Protein AF-A0A382Q6Q5-F1 (afdb_monomer_lite)

Secondary structure (DSSP, 8-state):
-TTTS----------TT---GGGG----TT-EEEEESS-HHHHHHHHHHHHHTT-EEEEEESS---S----TTEEEEE---TT--HHHHHHHHH-

Structure (mmCIF, N/CA/C/O backbone):
data_AF-A0A382Q6Q5-F1
#
_entry.id   AF-A0A382Q6Q5-F1
#
loop_
_atom_site.group_PDB
_atom_site.id
_atom_site.type_symbol
_atom_site.label_atom_id
_atom_site.label_alt_id
_atom_site.label_comp_id
_atom_site.label_asym_id
_atom_site.label_entity_id
_atom_site.label_seq_id
_atom_site.pdbx_PDB_ins_code
_atom_site.Cartn_x
_atom_site.Cartn_y
_atom_site.Cartn_z
_atom_site.occupancy
_atom_site.B_iso_or_equiv
_atom_site.auth_seq_id
_atom_site.auth_comp_id
_atom_site.auth_asym_id
_atom_site.auth_atom_id
_atom_site.pdbx_PDB_model_num
ATOM 1 N N . MET A 1 1 ? 8.866 1.592 9.558 1.00 68.62 1 MET A N 1
ATOM 2 C CA . MET A 1 1 ? 7.425 1.344 9.788 1.00 68.62 1 MET A CA 1
ATOM 3 C C . MET A 1 1 ? 7.199 0.618 11.098 1.00 68.62 1 MET A C 1
ATOM 5 O O . MET A 1 1 ? 7.168 1.295 12.100 1.00 68.62 1 MET A O 1
ATOM 9 N N . ARG A 1 2 ? 7.145 -0.718 11.165 1.00 74.12 2 ARG A N 1
ATOM 10 C CA . ARG A 1 2 ? 6.733 -1.418 12.403 1.00 74.12 2 ARG A CA 1
ATOM 11 C C . ARG A 1 2 ? 7.714 -1.303 13.581 1.00 74.12 2 ARG A C 1
ATOM 13 O O . ARG A 1 2 ? 7.289 -1.350 14.725 1.00 74.12 2 ARG A O 1
ATOM 20 N N . LEU A 1 3 ? 9.006 -1.112 13.297 1.00 75.94 3 LEU A N 1
ATOM 21 C CA . LEU A 1 3 ? 10.027 -0.800 14.311 1.00 75.94 3 LEU A CA 1
ATOM 22 C C . LEU A 1 3 ? 9.960 0.659 14.792 1.00 75.94 3 LEU A C 1
ATOM 24 O O . LEU A 1 3 ? 10.154 0.918 15.971 1.00 75.94 3 LEU A O 1
ATOM 28 N N . ALA A 1 4 ? 9.683 1.597 13.883 1.00 76.00 4 ALA A N 1
ATOM 29 C CA . ALA A 1 4 ? 9.624 3.032 14.184 1.00 76.00 4 ALA A CA 1
ATOM 30 C C . ALA A 1 4 ? 8.274 3.445 14.807 1.00 76.00 4 ALA A C 1
ATOM 32 O O . ALA A 1 4 ? 8.210 4.299 15.685 1.00 76.00 4 ALA A O 1
ATOM 33 N N . HIS A 1 5 ? 7.193 2.801 14.367 1.00 80.19 5 HIS A N 1
ATOM 34 C CA . HIS A 1 5 ? 5.803 3.031 14.747 1.00 80.19 5 HIS A CA 1
ATOM 35 C C . HIS A 1 5 ? 5.127 1.668 14.966 1.00 80.19 5 HIS A C 1
ATOM 37 O O . HIS A 1 5 ? 4.451 1.150 14.068 1.00 80.19 5 HIS A O 1
ATOM 43 N N . PRO A 1 6 ? 5.358 1.025 16.121 1.00 80.50 6 PRO A N 1
ATOM 44 C CA . PRO A 1 6 ? 4.724 -0.245 16.436 1.00 80.50 6 PRO A CA 1
ATOM 45 C C . PRO A 1 6 ? 3.209 -0.062 16.527 1.00 80.50 6 PRO A C 1
ATOM 47 O O . PRO A 1 6 ? 2.711 0.852 17.181 1.00 80.50 6 PRO A O 1
ATOM 50 N N . ARG A 1 7 ? 2.479 -0.946 15.850 1.00 82.19 7 ARG A N 1
ATOM 51 C CA . ARG A 1 7 ? 1.018 -1.010 15.853 1.00 82.19 7 ARG A CA 1
ATOM 52 C C . ARG A 1 7 ? 0.603 -2.470 15.887 1.00 82.19 7 ARG A C 1
ATOM 54 O O . ARG A 1 7 ? 1.285 -3.316 15.290 1.00 82.19 7 ARG A O 1
ATOM 61 N N . ASP A 1 8 ? -0.504 -2.749 16.562 1.00 84.06 8 ASP A N 1
ATOM 62 C CA . ASP A 1 8 ? -1.208 -3.996 16.308 1.00 84.06 8 ASP A CA 1
ATOM 63 C C . ASP A 1 8 ? -1.823 -3.907 14.911 1.00 84.06 8 ASP A C 1
ATOM 65 O O . ASP A 1 8 ? -2.393 -2.881 14.543 1.00 84.06 8 ASP A O 1
ATOM 69 N N . ALA A 1 9 ? -1.574 -4.912 14.080 1.00 86.44 9 ALA A N 1
ATOM 70 C CA . ALA A 1 9 ? -1.902 -4.820 12.664 1.00 86.44 9 ALA A CA 1
ATOM 71 C C . ALA A 1 9 ? -1.973 -6.193 12.011 1.00 86.44 9 ALA A C 1
ATOM 73 O O . ALA A 1 9 ? -1.034 -6.994 12.125 1.00 86.44 9 ALA A O 1
ATOM 74 N N . ASN A 1 10 ? -3.040 -6.379 11.237 1.00 90.44 10 ASN A N 1
ATOM 75 C CA . ASN A 1 10 ? -3.275 -7.536 10.390 1.00 90.44 10 ASN A CA 1
ATOM 76 C C . ASN A 1 10 ? -2.415 -7.444 9.125 1.00 90.44 10 ASN A C 1
ATOM 78 O O . ASN A 1 10 ? -2.498 -6.479 8.368 1.00 90.44 10 ASN A O 1
ATOM 82 N N . LEU A 1 11 ? -1.562 -8.445 8.904 1.00 92.00 11 LEU A N 1
ATOM 83 C CA . LEU A 1 11 ? -0.687 -8.493 7.737 1.00 92.00 11 LEU A CA 1
ATOM 84 C C . LEU A 1 11 ? -1.353 -9.279 6.603 1.00 92.00 11 LEU A C 1
ATOM 86 O O . LEU A 1 11 ? -1.521 -10.493 6.702 1.00 92.00 11 LEU A O 1
ATOM 90 N N . VAL A 1 12 ? -1.648 -8.595 5.497 1.00 91.50 12 VAL A N 1
ATOM 91 C CA . VAL A 1 12 ? -2.104 -9.214 4.246 1.00 91.50 12 VAL A CA 1
ATOM 92 C C . VAL A 1 12 ? -0.947 -9.216 3.249 1.00 91.50 12 VAL A C 1
ATOM 94 O O . VAL A 1 12 ? -0.415 -8.166 2.902 1.00 91.50 12 VAL A O 1
ATOM 97 N N . THR A 1 13 ? -0.535 -10.399 2.791 1.00 90.75 13 THR A N 1
ATOM 98 C CA . THR A 1 13 ? 0.535 -10.565 1.792 1.00 90.75 13 THR A CA 1
ATOM 99 C C . THR A 1 13 ? 0.148 -11.612 0.752 1.00 90.75 13 THR A C 1
ATOM 101 O O . THR A 1 13 ? -0.767 -12.409 0.960 1.00 90.75 13 THR A O 1
ATOM 104 N N . GLY A 1 14 ? 0.847 -11.614 -0.380 1.00 85.50 14 GLY A N 1
ATOM 105 C CA . GLY A 1 14 ? 0.696 -12.627 -1.417 1.00 85.50 14 GLY A CA 1
ATOM 106 C C . GLY A 1 14 ? 1.971 -12.793 -2.233 1.00 85.50 14 GLY A C 1
ATOM 107 O O . GLY A 1 14 ? 2.969 -12.101 -2.034 1.00 85.50 14 GLY A O 1
ATOM 108 N N . VAL A 1 15 ? 1.949 -13.753 -3.153 1.00 82.81 15 VAL A N 1
ATOM 109 C CA . VAL A 1 15 ? 3.065 -13.995 -4.078 1.00 82.81 15 VAL A CA 1
ATOM 110 C C . VAL A 1 15 ? 3.158 -12.865 -5.108 1.00 82.81 15 VAL A C 1
ATOM 112 O O . VAL A 1 15 ? 2.150 -12.270 -5.448 1.00 82.81 15 VAL A O 1
ATOM 115 N N . LYS A 1 16 ? 4.330 -12.606 -5.704 1.00 67.44 16 LYS A N 1
ATOM 116 C CA . LYS A 1 16 ? 4.537 -11.465 -6.633 1.00 67.44 16 LYS A CA 1
ATOM 117 C C . LYS A 1 16 ? 3.536 -11.345 -7.800 1.00 67.44 16 LYS A C 1
ATOM 119 O O . LYS A 1 16 ? 3.387 -10.275 -8.375 1.00 67.44 16 LYS A O 1
ATOM 124 N N . ARG A 1 17 ? 2.893 -12.446 -8.204 1.00 72.50 17 ARG A N 1
ATOM 125 C CA . ARG A 1 17 ? 1.885 -12.467 -9.286 1.00 72.50 17 ARG A CA 1
ATOM 126 C C . ARG A 1 17 ? 0.471 -12.139 -8.807 1.00 72.50 17 ARG A C 1
ATOM 128 O O . ARG A 1 17 ? -0.410 -11.899 -9.626 1.00 72.50 17 ARG A O 1
ATOM 135 N N . ASP A 1 18 ? 0.270 -12.145 -7.501 1.00 73.81 18 ASP A N 1
ATOM 136 C CA . ASP A 1 18 ? -0.968 -11.799 -6.835 1.00 73.81 18 ASP A CA 1
ATOM 137 C C . ASP A 1 18 ? -1.015 -10.287 -6.630 1.00 73.81 18 ASP A C 1
ATOM 139 O O . ASP A 1 18 ? -0.462 -9.735 -5.685 1.00 73.81 18 ASP A O 1
ATOM 143 N N . VAL A 1 19 ? -1.592 -9.606 -7.612 1.00 71.56 19 VAL A N 1
ATOM 144 C CA . VAL A 1 19 ? -1.503 -8.148 -7.734 1.00 71.56 19 VAL A CA 1
ATOM 145 C C . VAL A 1 19 ? -2.715 -7.417 -7.169 1.00 71.56 19 VAL A C 1
ATOM 147 O O . VAL A 1 19 ? -2.674 -6.198 -7.112 1.00 71.56 19 VAL A O 1
ATOM 150 N N . GLY A 1 20 ? -3.772 -8.127 -6.764 1.00 85.12 20 GLY A N 1
ATOM 151 C CA . GLY A 1 20 ? -5.028 -7.561 -6.254 1.00 85.12 20 GLY A CA 1
ATOM 152 C C . GLY A 1 20 ? -5.161 -7.664 -4.735 1.00 85.12 20 GLY A C 1
ATOM 153 O O . GLY A 1 20 ? -6.219 -8.048 -4.243 1.00 85.12 20 GLY A O 1
ATOM 154 N N . LEU A 1 21 ? -4.086 -7.414 -3.982 1.00 92.06 21 LEU A N 1
ATOM 155 C CA . LEU A 1 21 ? -4.069 -7.647 -2.532 1.00 92.06 21 LEU A CA 1
ATOM 156 C C . LEU A 1 21 ? -5.011 -6.723 -1.755 1.00 92.06 21 LEU A C 1
ATOM 158 O O . LEU A 1 21 ? -5.554 -7.146 -0.738 1.00 92.06 21 LEU A O 1
ATOM 162 N N . VAL A 1 22 ? -5.256 -5.505 -2.247 1.00 94.88 22 VAL A N 1
ATOM 163 C CA . VAL A 1 22 ? -6.113 -4.524 -1.559 1.00 94.88 22 VAL A CA 1
ATOM 164 C C . VAL A 1 22 ? -7.571 -5.002 -1.487 1.00 94.88 22 VAL A C 1
ATOM 166 O O . VAL A 1 22 ? -8.282 -4.681 -0.539 1.00 94.88 22 VAL A O 1
ATOM 169 N N . SER A 1 23 ? -8.005 -5.864 -2.413 1.00 94.94 23 SER A N 1
ATOM 170 C CA . SER A 1 23 ? -9.339 -6.489 -2.377 1.00 94.94 23 SER A CA 1
ATOM 171 C C . SER A 1 23 ? -9.594 -7.377 -1.150 1.00 94.94 23 SER A C 1
ATOM 173 O O . SER A 1 23 ? -10.741 -7.705 -0.868 1.00 94.94 23 SER A O 1
ATOM 175 N N . ARG A 1 24 ? -8.541 -7.779 -0.423 1.00 94.69 24 ARG A N 1
ATOM 176 C CA . ARG A 1 24 ? -8.618 -8.653 0.762 1.00 94.69 24 ARG A CA 1
ATOM 177 C C . ARG A 1 24 ? -8.583 -7.894 2.083 1.00 94.69 24 ARG A C 1
ATOM 179 O O . ARG A 1 24 ? -8.559 -8.521 3.137 1.00 94.69 24 ARG A O 1
ATOM 186 N N . VAL A 1 25 ? -8.469 -6.572 2.019 1.00 95.50 25 VAL A N 1
ATOM 187 C CA . VAL A 1 25 ? -8.433 -5.712 3.196 1.00 95.50 25 VAL A CA 1
ATOM 188 C C . VAL A 1 25 ? -9.840 -5.194 3.432 1.00 95.50 25 VAL A C 1
ATOM 190 O O . VAL A 1 25 ? -10.418 -4.575 2.543 1.00 95.50 25 VAL A O 1
ATOM 193 N N . ASP A 1 26 ? -10.368 -5.419 4.623 1.00 94.25 26 ASP A N 1
ATOM 194 C CA . ASP A 1 26 ? -11.545 -4.716 5.120 1.00 94.25 26 ASP A CA 1
ATOM 195 C C . ASP A 1 26 ? -11.076 -3.707 6.168 1.00 94.25 26 ASP A C 1
ATOM 197 O O . ASP A 1 26 ? -10.156 -3.998 6.936 1.00 94.25 26 ASP A O 1
ATOM 201 N N . ALA A 1 27 ? -11.644 -2.506 6.126 1.00 95.94 27 ALA A N 1
ATOM 202 C CA . ALA A 1 27 ? -11.294 -1.399 7.004 1.00 95.94 27 ALA A CA 1
ATOM 203 C C . ALA A 1 27 ? -12.523 -0.514 7.207 1.00 95.94 27 ALA A C 1
ATOM 205 O O . ALA A 1 27 ? -13.276 -0.280 6.253 1.00 95.94 27 ALA A O 1
ATOM 206 N N . ASP A 1 28 ? -12.684 -0.014 8.422 1.00 95.88 28 ASP A N 1
ATOM 207 C CA . ASP A 1 28 ? -13.759 0.888 8.811 1.00 95.88 28 ASP A CA 1
ATOM 208 C C . ASP A 1 28 ? -13.247 2.332 8.961 1.00 95.88 28 ASP A C 1
ATOM 210 O O . ASP A 1 28 ? -12.073 2.647 8.731 1.00 95.88 28 ASP A O 1
ATOM 214 N N . GLU A 1 29 ? -14.148 3.238 9.332 1.00 96.81 29 GLU A N 1
ATOM 215 C CA . GLU A 1 29 ? -13.825 4.645 9.541 1.00 96.81 29 GLU A CA 1
ATOM 216 C C . GLU A 1 29 ? -12.705 4.817 10.579 1.00 96.81 29 GLU A C 1
ATOM 218 O O . GLU A 1 29 ? -12.788 4.332 11.709 1.00 96.81 29 GLU A O 1
ATOM 223 N N . GLY A 1 30 ? -11.654 5.548 10.198 1.00 94.69 30 GLY A N 1
ATOM 224 C CA . GLY A 1 30 ? -10.505 5.823 11.062 1.00 94.69 30 GLY A CA 1
ATOM 225 C C . GLY A 1 30 ? -9.442 4.721 11.106 1.00 94.69 30 GLY A C 1
ATOM 226 O O . GLY A 1 30 ? -8.360 4.965 11.651 1.00 94.69 30 GLY A O 1
ATOM 227 N N . ASP A 1 31 ? -9.684 3.556 10.498 1.00 96.31 31 ASP A N 1
ATOM 228 C CA . ASP A 1 31 ? -8.645 2.539 10.331 1.00 96.31 31 ASP A CA 1
ATOM 229 C C . ASP A 1 31 ? -7.544 3.037 9.396 1.00 96.31 31 ASP A C 1
ATOM 231 O O . ASP A 1 31 ? -7.794 3.733 8.412 1.00 96.31 31 ASP A O 1
ATOM 235 N N . MET A 1 32 ? -6.302 2.645 9.679 1.00 95.81 32 MET A N 1
ATOM 236 C CA . MET A 1 32 ? -5.157 3.007 8.849 1.00 95.81 32 MET A CA 1
ATOM 237 C C . MET A 1 32 ? -4.672 1.818 8.026 1.00 95.81 32 MET A C 1
ATOM 239 O O . MET A 1 32 ? -4.193 0.819 8.567 1.00 95.81 32 MET A O 1
ATOM 243 N N . VAL A 1 33 ? -4.734 1.964 6.704 1.00 96.81 33 VAL A N 1
ATOM 244 C CA . VAL A 1 33 ? -4.286 0.967 5.734 1.00 96.81 33 VAL A CA 1
ATOM 245 C C . VAL A 1 33 ? -2.988 1.435 5.086 1.00 96.81 33 VAL A C 1
ATOM 247 O O . VAL A 1 33 ? -2.963 2.398 4.325 1.00 96.81 33 VAL A O 1
ATOM 250 N N . THR A 1 34 ? -1.898 0.716 5.350 1.00 96.12 34 THR A N 1
ATOM 251 C CA . THR A 1 34 ? -0.610 0.943 4.685 1.00 96.12 34 THR A CA 1
ATOM 252 C C . THR A 1 34 ? -0.427 -0.066 3.556 1.00 96.12 34 THR A C 1
ATOM 254 O O . THR A 1 34 ? -0.369 -1.272 3.804 1.00 96.12 34 THR A O 1
ATOM 257 N N . VAL A 1 35 ? -0.292 0.415 2.322 1.00 95.19 35 VAL A N 1
ATOM 258 C CA . VAL A 1 35 ? -0.071 -0.418 1.133 1.00 95.19 35 VAL A CA 1
ATOM 259 C C . VAL A 1 35 ? 1.365 -0.247 0.651 1.00 95.19 35 VAL A C 1
ATOM 261 O O . VAL A 1 35 ? 1.848 0.875 0.522 1.00 95.19 35 VAL A O 1
ATOM 264 N N . LEU A 1 36 ? 2.058 -1.358 0.394 1.00 94.56 36 LEU A N 1
ATOM 265 C CA . LEU A 1 36 ? 3.477 -1.377 0.033 1.00 94.56 36 LEU A CA 1
ATOM 266 C C . LEU A 1 36 ? 3.700 -2.237 -1.213 1.00 94.56 36 LEU A C 1
ATOM 268 O O . LEU A 1 36 ? 3.262 -3.384 -1.236 1.00 94.56 36 LEU A O 1
ATOM 272 N N . ASP A 1 37 ? 4.439 -1.717 -2.194 1.00 92.44 37 ASP A N 1
ATOM 273 C CA . ASP A 1 37 ? 4.974 -2.465 -3.350 1.00 92.44 37 ASP A CA 1
ATOM 274 C C . ASP A 1 37 ? 3.909 -3.188 -4.196 1.00 92.44 37 ASP A C 1
ATOM 276 O O . ASP A 1 37 ? 4.150 -4.213 -4.838 1.00 92.44 37 ASP A O 1
ATOM 280 N N . VAL A 1 38 ? 2.691 -2.656 -4.177 1.00 90.44 38 VAL A N 1
ATOM 281 C CA . VAL A 1 38 ? 1.549 -3.161 -4.932 1.00 90.44 38 VAL A CA 1
ATOM 282 C C . VAL A 1 38 ? 1.133 -2.074 -5.907 1.00 90.44 38 VAL A C 1
ATOM 284 O O . VAL A 1 38 ? 0.891 -0.947 -5.501 1.00 90.44 38 VAL A O 1
ATOM 287 N N . SER A 1 39 ? 0.987 -2.402 -7.189 1.00 88.69 39 SER A N 1
ATOM 288 C CA . SER A 1 39 ? 0.628 -1.411 -8.212 1.00 88.69 39 SER A CA 1
ATOM 289 C C . SER A 1 39 ? -0.718 -0.737 -7.916 1.00 88.69 39 SER A C 1
ATOM 291 O O . SER A 1 39 ? -1.766 -1.397 -7.949 1.00 88.69 39 SER A O 1
ATOM 293 N N . HIS A 1 40 ? -0.698 0.585 -7.713 1.00 92.19 40 HIS A N 1
ATOM 294 C CA . HIS A 1 40 ? -1.915 1.380 -7.507 1.00 92.19 40 HIS A CA 1
ATOM 295 C C . HIS A 1 40 ? -2.888 1.244 -8.685 1.00 92.19 40 HIS A C 1
ATOM 297 O O . HIS A 1 40 ? -4.069 0.972 -8.485 1.00 92.19 40 HIS A O 1
ATOM 303 N N . ALA A 1 41 ? -2.388 1.300 -9.924 1.00 90.06 41 ALA A N 1
ATOM 304 C CA . ALA A 1 41 ? -3.207 1.166 -11.130 1.00 90.06 41 ALA A CA 1
ATOM 305 C C . ALA A 1 41 ? -4.084 -0.105 -11.142 1.00 90.06 41 ALA A C 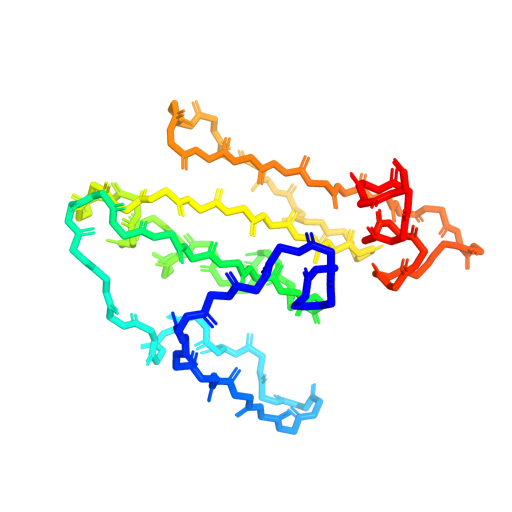1
ATOM 307 O O . ALA A 1 41 ? -5.192 -0.088 -11.675 1.00 90.06 41 ALA A O 1
ATOM 308 N N . LYS A 1 42 ? -3.615 -1.201 -10.529 1.00 90.69 42 LYS A N 1
ATOM 309 C CA . LYS A 1 42 ? -4.355 -2.471 -10.439 1.00 90.69 42 LYS A CA 1
ATOM 310 C C . LYS A 1 42 ? -5.309 -2.550 -9.247 1.00 90.69 42 LYS A C 1
ATOM 312 O O . LYS A 1 42 ? -6.237 -3.347 -9.288 1.00 90.69 42 LYS A O 1
ATOM 317 N N . ASN A 1 43 ? -5.086 -1.740 -8.214 1.00 93.75 43 ASN A N 1
ATOM 318 C CA . ASN A 1 43 ? -5.824 -1.791 -6.949 1.00 93.75 43 ASN A CA 1
ATOM 319 C C . ASN A 1 43 ? -6.702 -0.563 -6.721 1.00 93.75 43 ASN A C 1
ATOM 321 O O . ASN A 1 43 ? -7.433 -0.514 -5.741 1.00 93.75 43 ASN A O 1
ATOM 325 N N . ARG A 1 44 ? -6.682 0.413 -7.632 1.00 93.69 44 ARG A N 1
ATOM 326 C CA . ARG A 1 44 ? -7.395 1.687 -7.505 1.00 93.69 44 ARG A CA 1
ATOM 327 C C . ARG A 1 44 ? -8.871 1.534 -7.140 1.00 93.69 44 ARG A C 1
ATOM 329 O O . ARG A 1 44 ? -9.389 2.339 -6.374 1.00 93.69 44 ARG A O 1
ATOM 336 N N . LYS A 1 45 ? -9.554 0.519 -7.682 1.00 94.62 45 LYS A N 1
ATOM 337 C CA . LYS A 1 45 ? -10.956 0.233 -7.342 1.00 94.62 45 LYS A CA 1
ATOM 338 C C . LYS A 1 45 ? -11.112 -0.122 -5.859 1.00 94.62 45 LYS A C 1
ATOM 340 O O . LYS A 1 45 ? -12.010 0.387 -5.203 1.00 94.62 45 LYS A O 1
ATOM 345 N N . ASP A 1 46 ? -10.243 -0.982 -5.344 1.00 96.19 46 ASP A N 1
ATOM 346 C CA . ASP A 1 46 ? -10.289 -1.408 -3.947 1.00 96.19 46 ASP A CA 1
ATOM 347 C C . ASP A 1 46 ? -9.765 -0.319 -3.006 1.00 96.19 46 ASP A C 1
ATOM 349 O O . ASP A 1 46 ? -10.270 -0.189 -1.900 1.00 96.19 46 ASP A O 1
ATOM 353 N N . VAL A 1 47 ? -8.830 0.521 -3.462 1.00 96.38 47 VAL A N 1
ATOM 354 C CA . VAL A 1 47 ? -8.413 1.730 -2.736 1.00 96.38 47 VAL A CA 1
ATOM 355 C C . VAL A 1 47 ? -9.592 2.688 -2.564 1.00 96.38 47 VAL A C 1
ATOM 357 O O . VAL A 1 47 ? -9.829 3.132 -1.449 1.00 96.38 47 VAL A O 1
ATOM 360 N N . HIS A 1 48 ? -10.386 2.946 -3.612 1.00 96.00 48 HIS A N 1
ATOM 361 C CA . HIS A 1 48 ? -11.617 3.738 -3.466 1.00 96.00 48 HIS A CA 1
ATOM 362 C C . HIS A 1 48 ? -12.570 3.124 -2.450 1.00 96.00 48 HIS A C 1
ATOM 364 O O . HIS A 1 48 ? -13.048 3.836 -1.582 1.00 96.00 48 HIS A O 1
ATOM 370 N N . ARG A 1 49 ? -12.793 1.805 -2.506 1.00 97.06 49 ARG A N 1
ATOM 371 C CA . ARG A 1 49 ? -13.666 1.120 -1.543 1.00 97.06 49 ARG A CA 1
ATOM 372 C C . ARG A 1 49 ? -13.231 1.359 -0.091 1.00 97.06 49 ARG A C 1
ATOM 374 O O . ARG A 1 49 ? -14.093 1.547 0.757 1.00 97.06 49 ARG A O 1
ATOM 381 N N . LEU A 1 50 ? -11.926 1.339 0.189 1.00 97.38 50 LEU A N 1
ATOM 382 C CA . LEU A 1 50 ? -11.393 1.629 1.526 1.00 97.38 50 LEU A CA 1
ATOM 383 C C . LEU A 1 50 ? -11.562 3.106 1.903 1.00 97.38 50 LEU A C 1
ATOM 385 O O . LEU A 1 50 ? -11.890 3.435 3.035 1.00 97.38 50 LEU A O 1
ATOM 389 N N . LEU A 1 51 ? -11.353 4.016 0.957 1.00 96.88 51 LEU A N 1
ATOM 390 C CA . LEU A 1 51 ? -11.526 5.445 1.211 1.00 96.88 51 LEU A CA 1
ATOM 391 C C . LEU A 1 51 ? -13.003 5.799 1.449 1.00 96.88 51 LEU A C 1
ATOM 393 O O . LEU A 1 51 ? -13.294 6.617 2.319 1.00 96.88 51 LEU A O 1
ATOM 397 N N . ASP A 1 52 ? -13.920 5.147 0.729 1.00 96.50 52 ASP A N 1
ATOM 398 C CA . ASP A 1 52 ? -15.373 5.289 0.868 1.00 96.50 52 ASP A CA 1
ATOM 399 C C . ASP A 1 52 ? -15.886 4.768 2.222 1.00 96.50 52 ASP A C 1
ATOM 401 O O . ASP A 1 52 ? -16.921 5.234 2.696 1.00 96.50 52 ASP A O 1
ATOM 405 N N . SER A 1 53 ? -15.173 3.834 2.871 1.00 96.81 53 SER A N 1
ATOM 406 C CA . SER A 1 53 ? -15.489 3.402 4.242 1.00 96.81 53 SER A CA 1
ATOM 407 C C . SER A 1 53 ? -14.959 4.354 5.320 1.00 96.81 53 SER A C 1
ATOM 409 O O . SER A 1 53 ? -15.225 4.146 6.500 1.00 96.81 53 SER A O 1
ATOM 411 N N . GLY A 1 54 ? -14.240 5.414 4.935 1.00 97.25 54 GLY A N 1
ATOM 412 C CA . GLY A 1 54 ? -13.632 6.370 5.861 1.00 97.25 54 GLY A CA 1
ATOM 413 C C . GLY A 1 54 ? -12.262 5.938 6.387 1.00 97.25 54 GLY A C 1
ATOM 414 O O . GLY A 1 54 ? -11.737 6.575 7.304 1.00 97.25 54 GLY A O 1
ATOM 415 N N . ALA A 1 55 ? -11.662 4.885 5.824 1.00 97.88 55 ALA A N 1
ATOM 416 C CA . ALA A 1 55 ? -10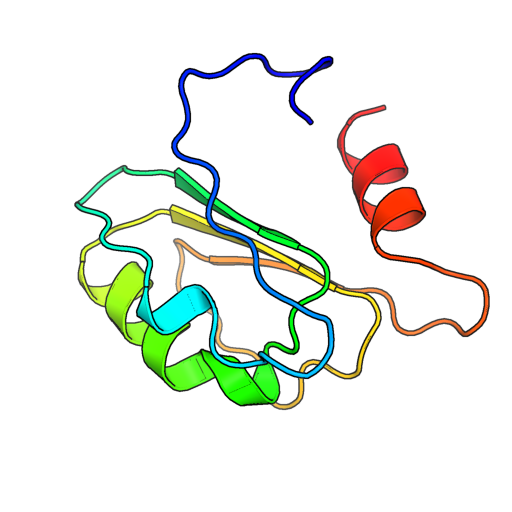.306 4.490 6.177 1.00 97.88 55 ALA A CA 1
ATOM 417 C C . ALA A 1 55 ? -9.285 5.531 5.691 1.00 97.88 55 ALA A C 1
ATOM 419 O O . ALA A 1 55 ? -9.492 6.240 4.703 1.00 97.88 55 ALA A O 1
ATOM 420 N N . ILE A 1 56 ? -8.149 5.598 6.376 1.00 97.88 56 ILE A N 1
ATOM 421 C CA . ILE A 1 56 ? -6.994 6.417 6.012 1.00 97.88 56 ILE A CA 1
ATOM 422 C C . ILE A 1 56 ? -6.005 5.516 5.285 1.00 97.88 56 ILE A C 1
ATOM 424 O O . ILE A 1 56 ? -5.508 4.541 5.850 1.00 97.88 56 ILE A O 1
ATOM 428 N N . VAL A 1 57 ? -5.702 5.833 4.031 1.00 97.38 57 VAL A N 1
ATOM 429 C CA . VAL A 1 57 ? -4.833 5.011 3.190 1.00 97.38 57 VAL A CA 1
ATOM 430 C C . VAL A 1 57 ? -3.507 5.723 2.953 1.00 97.38 57 VAL A C 1
ATOM 432 O O . VAL A 1 57 ? -3.458 6.862 2.494 1.00 97.38 57 VAL A O 1
ATOM 435 N N . GLU A 1 58 ? -2.414 5.019 3.229 1.00 96.25 58 GLU A N 1
ATOM 436 C CA . GLU A 1 58 ? -1.059 5.464 2.927 1.00 96.25 58 GLU A CA 1
ATOM 437 C C . GLU A 1 58 ? -0.383 4.466 1.986 1.00 96.25 58 GLU A C 1
ATOM 439 O O . GLU A 1 58 ? -0.301 3.268 2.269 1.00 96.25 58 GLU A O 1
ATOM 444 N N . TYR A 1 59 ? 0.085 4.955 0.842 1.00 96.00 59 TYR A N 1
ATOM 445 C CA . TYR A 1 59 ? 0.466 4.117 -0.287 1.00 96.00 59 TYR A CA 1
ATOM 446 C C . TYR A 1 59 ? 1.921 4.359 -0.687 1.00 96.00 59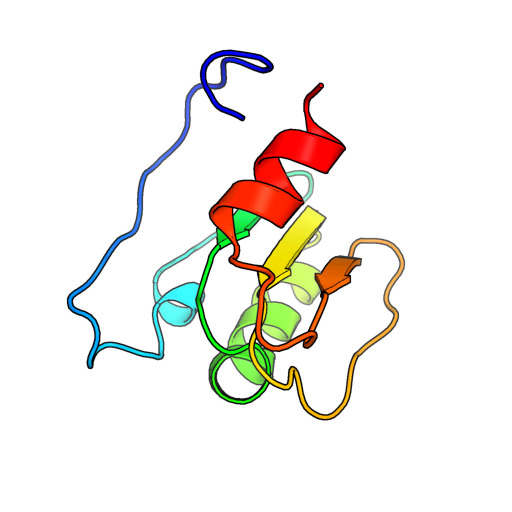 TYR A C 1
ATOM 448 O O . TYR A 1 59 ? 2.275 5.456 -1.110 1.00 96.00 59 TYR A O 1
ATOM 456 N N . PHE A 1 60 ? 2.758 3.326 -0.598 1.00 96.31 60 PHE A N 1
ATOM 457 C CA . PHE A 1 60 ? 4.174 3.369 -0.965 1.00 96.31 60 PHE A CA 1
ATOM 458 C C . PHE A 1 60 ? 4.424 2.462 -2.163 1.00 96.31 60 PHE A C 1
ATOM 460 O O . PHE A 1 60 ? 4.219 1.247 -2.088 1.00 96.31 60 PHE A O 1
ATOM 467 N N . ASP A 1 61 ? 4.901 3.035 -3.260 1.00 94.44 61 ASP A N 1
ATOM 468 C CA . ASP A 1 61 ? 5.217 2.267 -4.460 1.00 94.44 61 ASP A CA 1
ATOM 469 C C . ASP A 1 61 ? 6.304 2.962 -5.282 1.00 94.44 61 ASP A C 1
ATOM 471 O O . ASP A 1 61 ? 6.457 4.182 -5.247 1.00 94.44 61 ASP A O 1
ATOM 475 N N . HIS A 1 62 ? 7.059 2.180 -6.041 1.00 93.62 62 HIS A N 1
ATOM 476 C CA . HIS A 1 62 ? 8.050 2.692 -6.985 1.00 93.62 62 HIS A CA 1
ATOM 477 C C . HIS A 1 62 ? 7.676 2.419 -8.451 1.00 93.62 62 HIS A C 1
ATOM 479 O O . HIS A 1 62 ? 8.339 2.884 -9.379 1.00 93.62 62 HIS A O 1
ATOM 485 N N . HIS A 1 63 ? 6.589 1.681 -8.687 1.00 89.25 63 HIS A N 1
ATOM 486 C CA . HIS A 1 63 ? 6.034 1.497 -10.022 1.00 89.25 63 HIS A CA 1
ATOM 487 C C . HIS A 1 63 ? 5.242 2.734 -10.471 1.00 89.25 63 HIS A C 1
ATOM 489 O O . HIS A 1 63 ? 4.835 3.578 -9.673 1.00 89.25 63 HIS A O 1
ATOM 495 N N . ASN A 1 64 ? 4.969 2.827 -11.775 1.00 87.06 64 ASN A N 1
ATOM 496 C CA . ASN A 1 64 ? 4.040 3.830 -12.285 1.00 87.06 64 ASN A CA 1
ATOM 497 C C . ASN A 1 64 ? 2.640 3.588 -11.688 1.00 87.06 64 ASN A C 1
ATOM 499 O O . ASN A 1 64 ? 1.998 2.571 -11.969 1.00 87.06 64 ASN A O 1
ATOM 503 N N . ALA A 1 65 ? 2.172 4.534 -10.875 1.00 86.12 65 ALA A N 1
ATOM 504 C 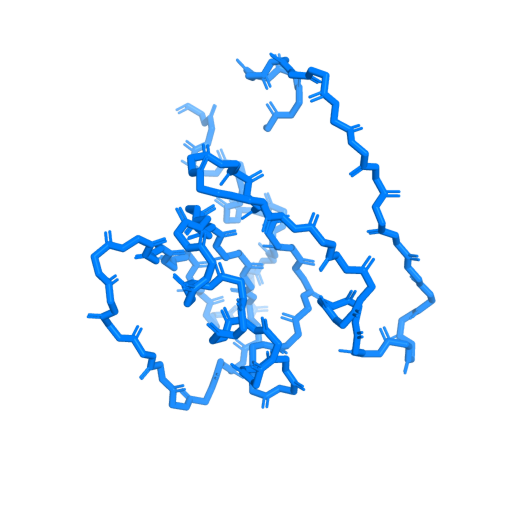CA . ALA A 1 65 ? 0.892 4.458 -10.181 1.00 86.12 65 ALA A CA 1
ATOM 505 C C . ALA A 1 65 ? -0.329 4.691 -11.090 1.00 86.12 65 ALA A C 1
ATOM 507 O O . ALA A 1 65 ? -1.466 4.467 -10.663 1.00 86.12 65 ALA A O 1
ATOM 508 N N . GLY A 1 66 ? -0.100 5.095 -12.343 1.00 88.62 66 GLY A N 1
ATOM 509 C CA . GLY A 1 66 ? -1.144 5.511 -13.266 1.00 88.62 66 GLY A CA 1
ATOM 510 C C . GLY A 1 66 ? -1.785 6.821 -12.816 1.00 88.62 66 GLY A C 1
ATOM 511 O O . GLY A 1 66 ? -1.123 7.707 -12.282 1.00 88.62 66 GLY A O 1
ATOM 512 N N . GLU A 1 67 ? -3.087 6.943 -13.044 1.00 89.88 67 GLU A N 1
ATOM 513 C CA . GLU A 1 67 ? -3.875 8.077 -12.564 1.00 89.88 67 GLU A CA 1
ATOM 514 C C . GLU A 1 67 ? -4.099 7.966 -11.049 1.00 89.88 67 GLU A C 1
ATOM 516 O O . GLU A 1 67 ? -4.664 6.980 -10.555 1.00 89.88 67 GLU A O 1
ATOM 521 N N . LEU A 1 68 ? -3.638 8.998 -10.343 1.00 90.06 68 LEU A N 1
ATOM 522 C CA . LEU A 1 68 ? -3.826 9.185 -8.912 1.00 90.06 68 LEU A CA 1
ATOM 523 C C . LEU A 1 68 ? -5.198 9.786 -8.622 1.00 90.06 68 LEU A C 1
ATOM 525 O O . LEU A 1 68 ? -5.778 10.492 -9.443 1.00 90.06 68 LEU A O 1
ATOM 529 N N . ILE A 1 69 ? -5.677 9.516 -7.419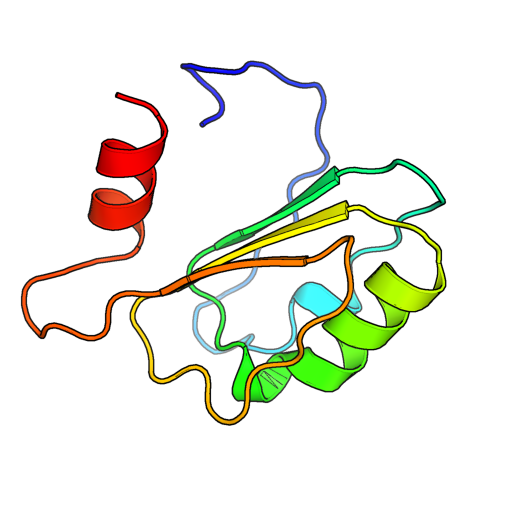 1.00 91.06 69 ILE A N 1
ATOM 530 C CA . ILE A 1 69 ? -6.868 10.139 -6.843 1.00 91.06 69 ILE A CA 1
ATOM 531 C C . ILE A 1 69 ? -6.455 11.020 -5.672 1.00 91.06 69 ILE A C 1
ATOM 533 O O . ILE A 1 69 ? -5.471 10.701 -5.019 1.00 91.06 69 ILE A O 1
ATOM 537 N N . ASP A 1 70 ? -7.196 12.091 -5.398 1.00 91.00 70 ASP A N 1
ATOM 538 C CA . ASP A 1 70 ? -6.834 13.073 -4.362 1.00 91.00 70 ASP A CA 1
ATOM 539 C C . ASP A 1 70 ? -7.936 13.298 -3.302 1.00 91.00 70 ASP A C 1
ATOM 541 O O . ASP A 1 70 ? -8.423 14.417 -3.130 1.00 91.00 70 ASP A O 1
ATOM 545 N N . PRO A 1 71 ? -8.430 12.244 -2.622 1.00 92.75 71 PRO A N 1
ATOM 546 C CA . PRO A 1 71 ? -9.305 12.419 -1.472 1.00 92.75 71 PRO A CA 1
ATOM 547 C C . PRO A 1 71 ? -8.497 12.729 -0.199 1.00 92.75 71 PRO A C 1
ATOM 549 O O . PRO A 1 71 ? -7.344 12.312 -0.071 1.00 92.75 71 PRO A O 1
ATOM 552 N N . PRO A 1 72 ? -9.099 13.414 0.790 1.00 92.50 72 PRO A N 1
ATOM 553 C CA . PRO A 1 72 ? -8.389 13.917 1.972 1.00 92.50 72 PRO A CA 1
ATOM 554 C C . PRO A 1 72 ? -7.788 12.823 2.870 1.00 92.50 72 PRO A C 1
ATOM 556 O O . PRO A 1 72 ? -6.890 13.099 3.660 1.00 92.50 72 PRO A O 1
ATOM 559 N N . ASN A 1 73 ? -8.280 11.589 2.771 1.00 96.38 73 ASN A N 1
ATOM 560 C CA . ASN A 1 73 ? -7.834 10.418 3.524 1.00 96.38 73 ASN A CA 1
ATOM 561 C C . ASN A 1 73 ? -6.817 9.549 2.760 1.00 96.38 73 ASN A C 1
ATOM 563 O O . ASN A 1 73 ? -6.572 8.411 3.158 1.00 96.38 73 ASN A O 1
ATOM 567 N N . MET A 1 74 ? -6.210 10.070 1.688 1.00 97.19 74 MET A N 1
ATOM 568 C CA . MET A 1 74 ? -5.202 9.372 0.892 1.00 97.19 74 MET A CA 1
ATOM 569 C C . MET A 1 74 ? -3.854 10.088 0.936 1.00 97.19 74 MET A C 1
ATOM 571 O O . MET A 1 74 ? -3.759 11.284 0.684 1.00 97.19 74 MET A O 1
ATOM 575 N N . THR A 1 75 ? -2.787 9.337 1.195 1.00 97.12 75 THR A N 1
ATOM 576 C CA . THR A 1 75 ? -1.404 9.818 1.083 1.00 97.12 75 THR A CA 1
ATOM 577 C C . THR A 1 75 ? -0.605 8.901 0.168 1.00 97.12 75 THR A C 1
ATOM 579 O O . THR A 1 75 ? -0.608 7.683 0.343 1.00 97.12 75 THR A O 1
ATOM 582 N N . TYR A 1 76 ? 0.123 9.483 -0.787 1.00 96.25 76 TYR A N 1
ATOM 583 C CA . TYR A 1 76 ? 1.032 8.744 -1.661 1.00 96.25 76 TYR A CA 1
ATOM 584 C C . TYR A 1 76 ? 2.487 9.082 -1.384 1.00 96.25 76 TYR A C 1
ATOM 586 O O . TYR A 1 76 ? 2.877 10.246 -1.333 1.00 96.25 76 TYR A O 1
ATOM 594 N N . HIS A 1 77 ? 3.302 8.038 -1.365 1.00 96.19 77 HIS A N 1
ATOM 595 C CA . HIS A 1 77 ? 4.753 8.099 -1.400 1.00 96.19 77 HIS A CA 1
ATOM 596 C C . HIS A 1 77 ? 5.219 7.316 -2.627 1.00 96.19 77 HIS A C 1
ATOM 598 O O . HIS A 1 77 ? 5.518 6.122 -2.551 1.00 96.19 77 HIS A O 1
ATOM 604 N N . ILE A 1 78 ? 5.209 7.983 -3.784 1.00 94.56 78 ILE A N 1
ATOM 605 C CA . ILE A 1 78 ? 5.569 7.377 -5.070 1.00 94.56 78 ILE A CA 1
ATOM 606 C C . ILE A 1 78 ? 6.868 7.982 -5.587 1.00 94.56 78 ILE A C 1
ATOM 608 O O . ILE A 1 78 ? 6.962 9.193 -5.777 1.00 94.56 78 ILE A O 1
ATOM 612 N N . ASN A 1 79 ? 7.850 7.130 -5.879 1.00 94.56 79 ASN A N 1
ATOM 613 C CA . ASN A 1 79 ? 9.069 7.530 -6.578 1.00 94.56 79 ASN A CA 1
ATOM 614 C C . ASN A 1 79 ? 9.432 6.481 -7.637 1.00 94.56 79 ASN A C 1
ATOM 616 O O . ASN A 1 79 ? 9.748 5.346 -7.302 1.00 94.56 79 ASN A O 1
ATOM 620 N N . THR A 1 80 ? 9.396 6.884 -8.908 1.00 93.62 80 THR A N 1
ATOM 621 C CA . THR A 1 80 ? 9.604 5.998 -10.067 1.00 93.62 80 THR A CA 1
ATOM 622 C C . THR A 1 80 ? 11.033 6.007 -10.615 1.00 93.62 80 THR A C 1
ATOM 624 O O . THR A 1 80 ? 11.292 5.440 -11.679 1.00 93.62 80 THR A O 1
ATOM 627 N N . GLU A 1 81 ? 11.977 6.641 -9.914 1.00 95.50 81 GLU A N 1
ATOM 628 C CA . GLU A 1 81 ? 13.386 6.622 -10.295 1.00 95.50 81 GLU A CA 1
ATOM 629 C C . GLU A 1 81 ? 13.941 5.183 -10.300 1.00 95.50 81 GLU A C 1
ATOM 631 O O . GLU A 1 81 ? 13.662 4.391 -9.397 1.00 95.50 81 GLU A O 1
ATOM 636 N N . PRO A 1 82 ? 14.764 4.815 -11.298 1.00 90.19 82 PRO A N 1
ATOM 637 C CA . PRO A 1 82 ? 15.180 3.427 -11.525 1.00 90.19 82 PRO A CA 1
ATOM 638 C C . PRO A 1 82 ? 16.038 2.829 -10.399 1.00 90.19 82 PRO A C 1
ATOM 640 O O . PRO A 1 82 ? 16.156 1.610 -10.294 1.00 90.19 82 PRO A O 1
ATOM 643 N N . ASN A 1 83 ? 16.659 3.668 -9.573 1.00 93.06 83 ASN A N 1
ATOM 644 C CA . ASN A 1 83 ? 17.484 3.284 -8.427 1.00 93.06 83 ASN A CA 1
ATOM 645 C C . ASN A 1 83 ? 16.732 3.359 -7.086 1.00 93.06 83 ASN A C 1
ATOM 647 O O . ASN A 1 83 ? 17.347 3.141 -6.040 1.00 93.06 83 ASN A O 1
ATOM 651 N N . VAL A 1 84 ? 15.430 3.654 -7.098 1.00 94.38 84 VAL A N 1
ATOM 652 C CA . VAL A 1 84 ? 14.600 3.747 -5.896 1.00 94.38 84 VAL A CA 1
ATOM 653 C C . VAL A 1 84 ? 13.719 2.508 -5.774 1.00 94.38 84 VAL A C 1
ATOM 655 O O . VAL A 1 84 ? 13.145 2.011 -6.739 1.00 94.38 84 VAL A O 1
ATOM 658 N N . SER A 1 85 ? 13.638 1.980 -4.554 1.00 95.31 85 SER A N 1
ATOM 659 C CA . SER A 1 85 ? 12.770 0.855 -4.201 1.00 95.31 85 SER A CA 1
ATOM 660 C C . SER A 1 85 ? 11.757 1.292 -3.154 1.00 95.31 85 SER A C 1
ATOM 662 O O . SER A 1 85 ? 12.029 2.214 -2.383 1.00 95.31 85 SER A O 1
ATOM 664 N N . THR A 1 86 ? 10.641 0.571 -3.039 1.00 93.44 86 THR A N 1
ATOM 665 C CA . THR A 1 86 ? 9.646 0.793 -1.978 1.00 93.44 86 THR A CA 1
ATOM 666 C C . THR A 1 86 ? 10.284 0.812 -0.581 1.00 93.44 86 THR A C 1
ATOM 668 O O . THR A 1 86 ? 9.924 1.631 0.259 1.00 93.44 86 THR A O 1
ATOM 671 N N . GLY A 1 87 ? 11.302 -0.024 -0.337 1.00 93.31 87 GLY A N 1
ATOM 672 C CA . GLY A 1 87 ? 12.047 -0.027 0.925 1.00 93.31 87 GLY A CA 1
ATOM 673 C C . GLY A 1 87 ? 12.823 1.269 1.193 1.00 93.31 87 GLY A C 1
ATOM 674 O O . GLY A 1 87 ? 12.840 1.733 2.331 1.00 93.31 87 GLY A O 1
ATOM 675 N N . LEU A 1 88 ? 13.422 1.880 0.162 1.00 94.94 88 LEU A N 1
ATOM 676 C CA . LEU A 1 88 ? 14.095 3.179 0.289 1.00 94.94 88 LEU A CA 1
ATOM 677 C C . LEU A 1 88 ? 13.094 4.304 0.555 1.00 94.94 88 LEU A C 1
ATOM 679 O O . LEU A 1 88 ? 13.342 5.124 1.433 1.00 94.94 88 LEU A O 1
ATOM 683 N N . ILE A 1 89 ? 11.949 4.297 -0.135 1.00 95.69 89 ILE A N 1
ATOM 684 C CA . ILE A 1 89 ? 10.867 5.268 0.093 1.00 95.69 89 ILE A CA 1
ATOM 685 C C . ILE A 1 89 ? 10.389 5.180 1.547 1.00 95.69 89 ILE A C 1
ATOM 687 O O . ILE A 1 89 ? 10.339 6.184 2.255 1.00 95.69 89 ILE A O 1
ATOM 691 N N . VAL A 1 90 ? 10.106 3.962 2.022 1.00 94.44 90 VAL A N 1
ATOM 692 C CA . VAL A 1 90 ? 9.704 3.728 3.411 1.00 94.44 90 VAL A CA 1
ATOM 693 C C . VAL A 1 90 ? 10.783 4.198 4.382 1.00 94.44 90 VAL A C 1
ATOM 695 O O . VAL A 1 90 ? 10.452 4.848 5.369 1.00 94.44 90 VAL A O 1
ATOM 698 N N . ASN A 1 91 ? 12.057 3.887 4.123 1.00 92.56 91 ASN A N 1
ATOM 699 C CA . ASN A 1 91 ? 13.155 4.309 4.985 1.00 92.56 91 ASN A CA 1
ATOM 700 C C . ASN A 1 91 ? 13.219 5.835 5.101 1.00 92.56 91 ASN A C 1
ATOM 702 O O . ASN A 1 91 ? 13.294 6.341 6.214 1.00 92.56 91 ASN A O 1
ATOM 706 N N . SER A 1 92 ? 13.125 6.562 3.986 1.00 91.44 92 SER A N 1
ATOM 707 C CA . SER A 1 92 ? 13.094 8.028 3.982 1.00 91.44 92 SER A CA 1
ATOM 708 C C . SER A 1 92 ? 11.902 8.612 4.741 1.00 91.44 92 SER A C 1
ATOM 710 O O . SER A 1 92 ? 12.035 9.683 5.318 1.00 91.44 92 SER A O 1
ATOM 712 N N . HIS A 1 93 ? 10.759 7.924 4.758 1.00 92.06 93 HIS A N 1
ATOM 713 C CA . HIS A 1 93 ? 9.570 8.377 5.478 1.00 92.06 93 HIS A CA 1
ATOM 714 C C . HIS A 1 93 ? 9.660 8.168 7.000 1.00 92.06 93 HIS A C 1
ATOM 716 O O . HIS A 1 93 ? 9.127 8.975 7.753 1.00 92.06 93 HIS A O 1
ATOM 722 N N . VAL A 1 94 ? 10.306 7.088 7.462 1.00 88.25 94 VAL A N 1
ATOM 723 C CA . VAL A 1 94 ? 10.357 6.736 8.899 1.00 88.25 94 VAL A CA 1
ATOM 724 C C . VAL A 1 94 ? 11.674 7.072 9.602 1.00 88.25 94 VAL A C 1
ATOM 726 O O . VAL A 1 94 ? 11.843 6.673 10.756 1.00 88.25 94 VAL A O 1
ATOM 729 N N . SER A 1 95 ? 12.619 7.692 8.891 1.00 79.12 95 SER A N 1
ATOM 730 C CA . SER A 1 95 ? 13.907 8.126 9.454 1.00 79.12 95 SER A CA 1
ATOM 731 C C . SER A 1 95 ? 13.788 9.440 10.214 1.00 79.12 95 SER A C 1
ATOM 733 O O . SER A 1 95 ? 12.916 10.258 9.852 1.00 79.12 95 SER A O 1
#

Organism: NCBI:txid408172

InterPro domains:
  IPR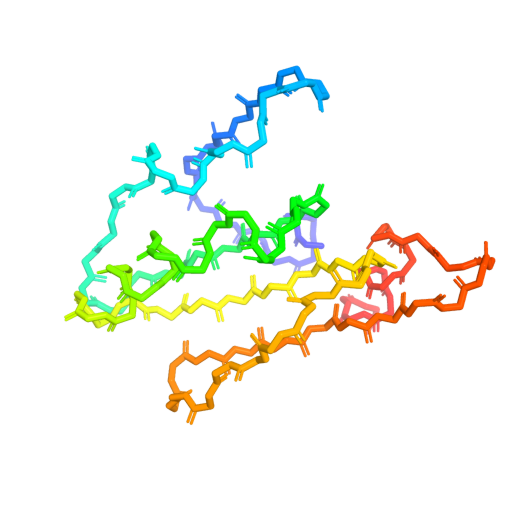038763 DHH phosphoesterase superfamily [SSF64182] (12-90)

Foldseek 3Di:
DCVLDPDDDDDFDDDPVPQQRLQVDDDAAAAEAEAFAHALCNHVVSVVVCVVRNYQYEYFHQDDNDDDDDDPSYHYQYHPPPPDGSVNSVVVVRD

Sequence (95 aa):
MRLAHPRDANLVTGVKRDVGLVSRVDADEGDMVTVLDVSHAKNRKDVHRLLDSGAIVEYFDHHNAGELIDPPNMTYHINTEPNVSTGLIVNSHVS

Radius of gyration: 12.85 Å; chains: 1; bounding box: 33×28×30 Å

pLDDT: mean 91.06, std 7.04, range [67.44, 97.88]